Protein AF-X1BIL0-F1 (afdb_monomer)

Radius of gyration: 14.82 Å; Cα contacts (8 Å, |Δi|>4): 164; chains: 1; bounding box: 36×27×47 Å

Sequence (112 aa):
MSDGFARCISVLGGFSQDYLSDTLSIGDIDFHVILKSSLTDNERSKLEELHKSLAKKFPPLGGDLDGYYILLKDALRKSPPKSLMWKRATDNSWALHREHILAGRHIILYGP

Foldseek 3Di:
DDPWAWDFFFFDDPPVVDDDDPDPPRAQGETETETQDADDPVRLVVVVVVLVVQPVPDPPHSVSHHYAYFYPVQLPDPAFGAGSNDVRDTDPCSNVVSVCVVVVVGDGPDDD

Secondary structure (DSSP, 8-state):
----PPEEEEEEE--------S------EEEEEEESSPPPHHHHHHHHHHHHHHHHHSTTTTTSEEEEEEEHHHHT-SSPPBPSSSTT-B-TTHHHHHHHHHTT-SEE-S--

Mean predicted aligned error: 9.24 Å

Nearest PDB structures (foldseek):
  5luh-assembly1_A  TM=5.717E-01  e=2.178E-01  Salmonella enterica subsp. enterica serovar Typhimurium
  6sw6-assembly1_B  TM=4.062E-01  e=1.423E+00  Homo sapiens
  7to3-assembly1_C  TM=2.935E-01  e=4.450E+00  Enterobacter cloacae

Solvent-accessible surface area (backbone atoms only — not comparable to full-atom values): 6657 Å² total; per-residue (Å²): 142,85,87,78,76,43,45,31,33,34,43,49,73,71,72,72,91,69,76,100,52,104,69,75,74,79,61,58,46,33,30,35,38,27,22,90,63,84,70,50,74,67,56,36,53,52,49,54,52,47,47,56,49,37,26,71,74,39,71,67,64,31,64,36,56,48,74,44,33,35,41,52,83,39,72,76,47,89,62,63,48,62,33,65,66,48,88,82,44,61,54,88,57,35,69,60,54,48,51,28,60,74,67,61,60,48,52,72,78,41,66,120

Structure (mmCIF, N/CA/C/O backbone):
data_AF-X1BIL0-F1
#
_entry.id   AF-X1BIL0-F1
#
loop_
_atom_site.group_PDB
_atom_site.id
_atom_site.type_symbol
_atom_site.label_atom_id
_atom_site.label_alt_id
_atom_site.label_comp_id
_atom_site.label_asym_id
_atom_site.label_entity_id
_atom_site.label_seq_id
_atom_site.pdbx_PDB_ins_code
_atom_site.Cartn_x
_atom_site.Cartn_y
_atom_site.Cartn_z
_atom_site.occupancy
_atom_site.B_iso_or_equiv
_atom_site.auth_seq_id
_atom_site.auth_comp_id
_atom_site.auth_asym_id
_atom_site.auth_atom_id
_atom_site.pdbx_PDB_model_num
ATOM 1 N N . MET A 1 1 ? 0.670 -6.846 22.706 1.00 32.41 1 MET A N 1
ATOM 2 C CA . MET A 1 1 ? -0.349 -5.993 22.055 1.00 32.41 1 MET A CA 1
ATOM 3 C C . MET A 1 1 ? 0.099 -5.762 20.622 1.00 32.41 1 MET A C 1
ATOM 5 O O . MET A 1 1 ? 0.905 -4.878 20.378 1.00 32.41 1 MET A O 1
ATOM 9 N N . SER A 1 2 ? -0.310 -6.622 19.696 1.00 41.09 2 SER A N 1
ATOM 10 C CA . SER A 1 2 ? 0.171 -6.594 18.309 1.00 41.09 2 SER A CA 1
ATOM 11 C C . SER A 1 2 ? -0.916 -7.143 17.390 1.00 41.09 2 SER A C 1
ATOM 13 O O . SER A 1 2 ? -0.780 -8.227 16.843 1.00 41.09 2 SER A O 1
ATOM 15 N N . ASP A 1 3 ? -2.013 -6.394 17.267 1.00 40.66 3 ASP A N 1
ATOM 16 C CA . ASP A 1 3 ? -3.140 -6.712 16.370 1.00 40.66 3 ASP A CA 1
ATOM 17 C C . ASP A 1 3 ? -3.319 -5.682 15.238 1.00 40.66 3 ASP A C 1
ATOM 19 O O . ASP A 1 3 ? -4.325 -5.690 14.527 1.00 40.66 3 ASP A O 1
ATOM 23 N N . GLY A 1 4 ? -2.340 -4.790 15.055 1.00 38.41 4 GLY A N 1
ATOM 24 C CA . GLY A 1 4 ? -2.435 -3.648 14.140 1.00 38.41 4 GLY A CA 1
ATOM 25 C C . GLY A 1 4 ? -1.766 -3.813 12.776 1.00 38.41 4 GLY A C 1
ATOM 26 O O . GLY A 1 4 ? -1.826 -2.881 11.983 1.00 38.41 4 GLY A O 1
ATOM 27 N N . PHE A 1 5 ? -1.112 -4.939 12.480 1.00 40.88 5 PHE A N 1
ATOM 28 C CA . PHE A 1 5 ? -0.257 -5.015 11.295 1.00 40.88 5 PHE A CA 1
ATOM 29 C C . PHE A 1 5 ? -0.910 -5.684 10.084 1.00 40.88 5 PHE A C 1
ATOM 31 O O . PHE A 1 5 ? -1.729 -6.597 10.196 1.00 40.88 5 PHE A O 1
ATOM 38 N N . ALA A 1 6 ? -0.557 -5.112 8.935 1.00 40.41 6 ALA A N 1
ATOM 39 C CA . ALA A 1 6 ? -1.169 -5.256 7.630 1.00 40.41 6 ALA A CA 1
ATOM 40 C C . ALA A 1 6 ? -1.406 -6.705 7.191 1.00 40.41 6 ALA A C 1
ATOM 42 O O . ALA A 1 6 ? -0.616 -7.603 7.474 1.00 40.41 6 ALA A O 1
ATOM 43 N N . ARG A 1 7 ? -2.488 -6.909 6.443 1.00 48.22 7 ARG A N 1
ATOM 44 C CA . ARG A 1 7 ? -2.678 -8.099 5.619 1.00 48.22 7 ARG A CA 1
ATOM 45 C C . ARG A 1 7 ? -2.254 -7.738 4.207 1.00 48.22 7 ARG A C 1
ATOM 47 O O . ARG A 1 7 ? -2.839 -6.838 3.629 1.00 48.22 7 ARG A O 1
ATOM 54 N N . CYS A 1 8 ? -1.266 -8.438 3.672 1.00 44.72 8 CYS A N 1
ATOM 55 C CA . CYS A 1 8 ? -0.809 -8.316 2.297 1.00 44.72 8 CYS A CA 1
ATOM 56 C C . CYS A 1 8 ? -0.123 -6.980 1.973 1.00 44.72 8 CYS A C 1
ATOM 58 O O . CYS A 1 8 ? -0.754 -5.930 1.885 1.00 44.72 8 CYS A O 1
ATOM 60 N N . ILE A 1 9 ? 1.188 -7.065 1.744 1.00 51.09 9 ILE A N 1
ATOM 61 C CA . ILE A 1 9 ? 1.876 -6.188 0.800 1.00 51.09 9 ILE A CA 1
ATOM 62 C C . ILE A 1 9 ? 1.743 -6.885 -0.544 1.00 51.09 9 ILE A C 1
ATOM 64 O O . ILE A 1 9 ? 2.277 -7.976 -0.647 1.00 51.09 9 ILE A O 1
ATOM 68 N N . SER A 1 10 ? 0.994 -6.341 -1.503 1.00 49.97 10 SER A N 1
ATOM 69 C CA . SER A 1 10 ? 0.870 -6.919 -2.853 1.00 49.97 10 SER A CA 1
ATOM 70 C C . SER A 1 10 ? 1.741 -6.124 -3.804 1.00 49.97 10 SER A C 1
ATOM 72 O O . SER A 1 10 ? 1.337 -5.016 -4.141 1.00 49.97 10 SER A O 1
ATOM 74 N N . VAL A 1 11 ? 2.871 -6.675 -4.254 1.00 51.88 11 VAL A N 1
ATOM 75 C CA . VAL A 1 11 ? 3.646 -6.045 -5.332 1.00 51.88 11 VAL A CA 1
ATOM 76 C C . VAL A 1 11 ? 2.954 -6.293 -6.667 1.00 51.88 11 VAL A C 1
ATOM 78 O O . VAL A 1 11 ? 2.812 -7.451 -7.072 1.00 51.88 11 VAL A O 1
ATOM 81 N N . LEU A 1 12 ? 2.519 -5.228 -7.336 1.00 50.16 12 LEU A N 1
ATOM 82 C CA . LEU A 1 12 ? 2.042 -5.302 -8.713 1.00 50.16 12 LEU A CA 1
ATOM 83 C C . LEU A 1 12 ? 3.184 -4.849 -9.610 1.00 50.16 12 LEU A C 1
ATOM 85 O O . LEU A 1 12 ? 3.362 -3.675 -9.871 1.00 50.16 12 LEU A O 1
ATOM 89 N N . GLY A 1 13 ? 4.008 -5.795 -10.047 1.00 41.19 13 GLY A N 1
ATOM 90 C CA . GLY A 1 13 ? 5.025 -5.470 -11.034 1.00 41.19 13 GLY A CA 1
ATOM 91 C C . GLY A 1 13 ? 4.352 -5.155 -12.364 1.00 41.19 13 GLY A C 1
ATOM 92 O O . GLY A 1 13 ? 3.816 -6.063 -13.006 1.00 41.19 13 GLY A O 1
ATOM 93 N N . GLY A 1 14 ? 4.437 -3.905 -12.812 1.00 39.38 14 GLY A N 1
ATOM 94 C CA . GLY A 1 14 ? 4.411 -3.576 -14.230 1.00 39.38 14 GLY A CA 1
ATOM 95 C C . GLY A 1 14 ? 5.657 -4.147 -14.908 1.00 39.38 14 GLY A C 1
ATOM 96 O O . GLY A 1 14 ? 6.533 -3.407 -15.336 1.00 39.38 14 GLY A O 1
ATOM 97 N N . PHE A 1 15 ? 5.767 -5.475 -15.012 1.00 40.12 15 PHE A N 1
ATOM 98 C CA . PHE A 1 15 ? 6.681 -6.070 -15.981 1.00 40.12 15 PHE A CA 1
ATOM 99 C C . PHE A 1 15 ? 6.048 -5.837 -17.347 1.00 40.12 15 PHE A C 1
ATOM 101 O O . PHE A 1 15 ? 5.293 -6.675 -17.843 1.00 40.12 15 PHE A O 1
ATOM 108 N N . SER A 1 16 ? 6.300 -4.660 -17.924 1.00 33.53 16 SER A N 1
ATOM 109 C CA . SER A 1 16 ? 6.106 -4.470 -19.354 1.00 33.53 16 SER A CA 1
ATOM 110 C C . SER A 1 16 ? 6.834 -5.617 -20.044 1.00 33.53 16 SER A C 1
ATOM 112 O O . SER A 1 16 ? 8.043 -5.797 -19.879 1.00 33.53 16 SER A O 1
ATOM 114 N N . GLN A 1 17 ? 6.075 -6.459 -20.734 1.00 34.47 17 GLN A N 1
ATOM 115 C CA . GLN A 1 17 ? 6.594 -7.605 -21.455 1.00 34.47 17 GLN A CA 1
ATOM 116 C C . GLN A 1 17 ? 7.166 -7.118 -22.791 1.00 34.47 17 GLN A C 1
ATOM 118 O O . GLN A 1 17 ? 6.750 -7.589 -23.837 1.00 34.47 17 GLN A O 1
ATOM 123 N N . ASP A 1 18 ? 8.099 -6.168 -22.757 1.00 34.03 18 ASP A N 1
ATOM 124 C CA . ASP A 1 18 ? 8.750 -5.642 -23.950 1.00 34.03 18 ASP A CA 1
ATOM 125 C C . ASP A 1 18 ? 10.268 -5.775 -23.813 1.00 34.03 18 ASP A C 1
ATOM 127 O O . ASP A 1 18 ? 10.923 -5.061 -23.062 1.00 34.03 18 ASP A O 1
ATOM 131 N N . TYR A 1 19 ? 10.780 -6.758 -24.558 1.00 33.78 19 TYR A N 1
ATOM 132 C CA . TYR A 1 19 ? 12.139 -6.922 -25.072 1.00 33.78 19 TYR A CA 1
ATOM 133 C C . TYR A 1 19 ? 13.323 -6.663 -24.124 1.00 33.78 19 TYR A C 1
ATOM 135 O O . TYR A 1 19 ? 13.669 -5.537 -23.781 1.00 33.78 19 TYR A O 1
ATOM 143 N N . LEU A 1 20 ? 14.050 -7.756 -23.852 1.00 41.41 20 LEU A N 1
ATOM 144 C CA . LEU A 1 20 ? 15.449 -7.775 -23.418 1.00 41.41 20 LEU A CA 1
ATOM 145 C C . LEU A 1 20 ? 16.286 -6.750 -24.206 1.00 41.41 20 LEU A C 1
ATOM 147 O O . LEU A 1 20 ? 16.752 -7.013 -25.313 1.00 41.41 20 LEU A O 1
ATOM 151 N N . SER A 1 21 ? 16.487 -5.588 -23.603 1.00 36.19 21 SER A N 1
ATOM 152 C CA . SER A 1 21 ? 17.567 -4.657 -23.890 1.00 36.19 21 SER A CA 1
ATOM 153 C C . SER A 1 21 ? 18.187 -4.314 -22.538 1.00 36.19 21 SER A C 1
ATOM 155 O O . SER A 1 21 ? 17.465 -4.178 -21.551 1.00 36.19 21 SER A O 1
ATOM 157 N N . ASP A 1 22 ? 19.517 -4.241 -22.469 1.00 42.69 22 ASP A N 1
ATOM 158 C CA . ASP A 1 22 ? 20.331 -4.112 -21.242 1.00 42.69 22 ASP A CA 1
ATOM 159 C C . ASP A 1 22 ? 20.124 -2.795 -20.452 1.00 42.69 22 ASP A C 1
ATOM 161 O O . ASP A 1 22 ? 20.947 -2.388 -19.635 1.00 42.69 22 ASP A O 1
ATOM 165 N N . THR A 1 23 ? 18.997 -2.121 -20.660 1.00 40.91 23 THR A N 1
ATOM 166 C CA . THR A 1 23 ? 18.514 -0.978 -19.893 1.00 40.91 23 THR A CA 1
ATOM 167 C C . THR A 1 23 ? 17.114 -1.298 -19.387 1.00 40.91 23 THR A C 1
ATOM 169 O O . THR A 1 23 ? 16.121 -0.767 -19.882 1.00 40.91 23 THR A O 1
ATOM 172 N N . LEU A 1 24 ? 17.026 -2.199 -18.407 1.00 41.16 24 LEU A N 1
ATOM 173 C CA . LEU A 1 24 ? 15.805 -2.385 -17.631 1.00 41.16 24 LEU A CA 1
ATOM 174 C C . LEU A 1 24 ? 15.459 -1.033 -16.997 1.00 41.16 24 LEU A C 1
ATOM 176 O O . LEU A 1 24 ? 16.147 -0.592 -16.073 1.00 41.16 24 LEU A O 1
ATOM 180 N N . SER A 1 25 ? 14.415 -0.358 -17.489 1.00 43.97 25 SER A N 1
ATOM 181 C CA . SER A 1 25 ? 13.751 0.656 -16.679 1.00 43.97 25 SER A CA 1
ATOM 182 C C . SER A 1 25 ? 13.262 -0.091 -15.454 1.00 43.97 25 SER A C 1
ATOM 184 O O . SER A 1 25 ? 12.387 -0.953 -15.568 1.00 43.97 25 SER A O 1
ATOM 186 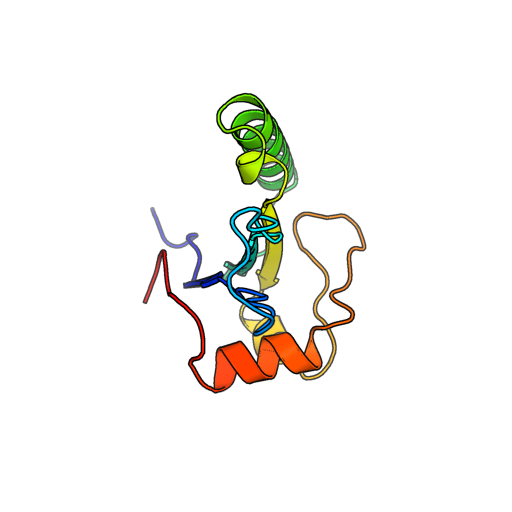N N . ILE A 1 26 ? 13.883 0.147 -14.304 1.00 51.19 26 ILE A N 1
ATOM 187 C CA . ILE A 1 26 ? 13.339 -0.400 -13.078 1.00 51.19 26 ILE A CA 1
ATOM 188 C C . ILE A 1 26 ? 12.008 0.323 -12.902 1.00 51.19 26 ILE A C 1
ATOM 190 O O . ILE A 1 26 ? 11.994 1.528 -12.671 1.00 51.19 26 ILE A O 1
ATOM 194 N N . GLY A 1 27 ? 10.915 -0.386 -13.185 1.00 55.66 27 GLY A N 1
ATOM 195 C CA . GLY A 1 27 ? 9.571 0.139 -13.009 1.00 55.66 27 GLY A CA 1
ATOM 196 C C . GLY A 1 27 ? 9.361 0.544 -11.557 1.00 55.66 27 GLY A C 1
ATOM 197 O O . GLY A 1 27 ? 10.044 0.048 -10.653 1.00 55.66 27 GLY A O 1
ATOM 198 N N . ASP A 1 28 ? 8.413 1.445 -11.356 1.00 70.50 28 ASP A N 1
ATOM 199 C CA . ASP A 1 28 ? 7.843 1.706 -10.047 1.00 70.50 28 ASP A CA 1
ATOM 200 C C . ASP A 1 28 ? 7.412 0.397 -9.370 1.00 70.50 28 ASP A C 1
ATOM 202 O O . ASP A 1 28 ? 6.945 -0.565 -9.984 1.00 70.50 28 ASP A O 1
ATOM 206 N N . ILE A 1 29 ? 7.664 0.326 -8.067 1.00 79.00 29 ILE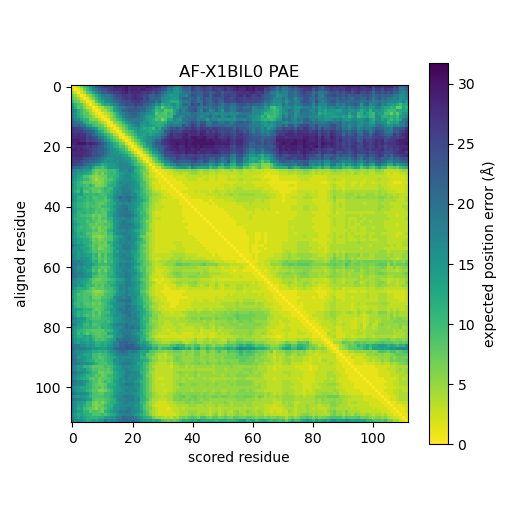 A N 1
ATOM 207 C CA . ILE A 1 29 ? 7.253 -0.795 -7.236 1.00 79.00 29 ILE A CA 1
ATOM 208 C C . ILE A 1 29 ? 5.918 -0.401 -6.622 1.00 79.00 29 ILE A C 1
ATOM 210 O O . ILE A 1 29 ? 5.870 0.219 -5.556 1.00 79.00 29 ILE A O 1
ATOM 214 N N . ASP A 1 30 ? 4.836 -0.803 -7.279 1.00 79.69 30 ASP A N 1
ATOM 215 C CA . ASP A 1 30 ? 3.495 -0.674 -6.725 1.00 79.69 30 ASP A CA 1
ATOM 216 C C . ASP A 1 30 ? 3.307 -1.646 -5.574 1.00 79.69 30 ASP A C 1
ATOM 218 O O . ASP A 1 30 ? 3.528 -2.853 -5.727 1.00 79.69 30 ASP A O 1
ATOM 222 N N . PHE A 1 31 ? 2.817 -1.163 -4.435 1.00 84.50 31 PHE A N 1
ATOM 223 C CA . PHE A 1 31 ? 2.405 -2.045 -3.359 1.00 84.50 31 PHE A CA 1
ATOM 224 C C . PHE A 1 31 ? 1.151 -1.591 -2.623 1.00 84.50 31 PHE A C 1
ATOM 226 O O . PHE A 1 31 ? 0.980 -0.430 -2.274 1.00 84.50 31 PHE A O 1
ATOM 233 N N . HIS A 1 32 ? 0.278 -2.544 -2.302 1.00 86.00 32 HIS A N 1
ATOM 234 C CA . HIS A 1 32 ? -0.892 -2.289 -1.459 1.00 86.00 32 HIS A CA 1
ATOM 235 C C . HIS A 1 32 ? -0.625 -2.706 -0.025 1.00 86.00 32 HIS A C 1
ATOM 237 O O . HIS A 1 32 ? -0.124 -3.799 0.175 1.00 86.00 32 HIS A O 1
ATOM 243 N N . VAL A 1 33 ? -1.016 -1.899 0.961 1.00 89.50 33 VAL A N 1
ATOM 244 C CA . VAL A 1 33 ? -0.980 -2.255 2.387 1.00 89.50 33 VAL A CA 1
ATOM 245 C C . VAL A 1 33 ? -2.403 -2.259 2.926 1.00 89.50 33 VAL A C 1
ATOM 247 O O . VAL A 1 33 ? -3.033 -1.203 3.029 1.00 89.50 33 VAL A O 1
ATOM 250 N N . ILE A 1 34 ? -2.917 -3.433 3.299 1.00 87.25 34 ILE A N 1
ATOM 251 C CA . ILE A 1 34 ? -4.296 -3.557 3.790 1.00 87.25 34 ILE A CA 1
ATOM 252 C C . ILE A 1 34 ? -4.320 -3.551 5.321 1.00 87.25 34 ILE A C 1
ATOM 254 O O . ILE A 1 34 ? -3.812 -4.456 5.982 1.00 87.25 34 ILE A O 1
ATOM 258 N N . LEU A 1 35 ? -4.950 -2.536 5.904 1.00 88.62 35 LEU A N 1
ATOM 259 C CA . LEU A 1 35 ? -5.024 -2.296 7.345 1.00 88.62 35 LEU A CA 1
ATOM 260 C C . LEU A 1 35 ? -6.405 -2.655 7.910 1.00 88.62 35 LEU A C 1
ATOM 262 O O . LEU A 1 35 ? -7.433 -2.510 7.249 1.00 88.62 35 LEU A O 1
ATOM 266 N N . LYS A 1 36 ? -6.458 -3.099 9.170 1.00 88.50 36 LYS A N 1
ATOM 267 C CA . LYS A 1 36 ? -7.737 -3.354 9.865 1.00 88.50 36 LYS A CA 1
ATOM 268 C C . LYS A 1 36 ? -8.385 -2.071 10.398 1.00 88.50 36 LYS A C 1
ATOM 270 O O . LYS A 1 36 ? -9.607 -1.992 10.485 1.00 88.50 36 LYS A O 1
ATOM 275 N N . SER A 1 37 ? -7.573 -1.076 10.740 1.00 89.94 37 SER A N 1
ATOM 276 C CA . SER A 1 37 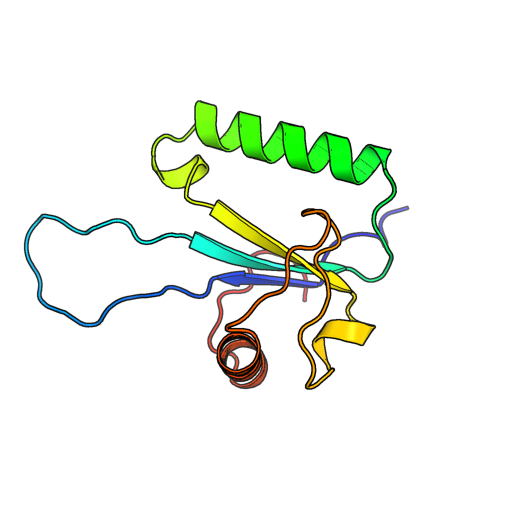? -7.981 0.199 11.333 1.00 89.94 37 SER A CA 1
ATOM 277 C C . SER A 1 37 ? -7.324 1.370 10.607 1.00 89.94 37 SER A C 1
ATOM 279 O O . SER A 1 37 ? -6.317 1.202 9.923 1.00 89.94 37 SER A O 1
ATOM 281 N N . SER A 1 38 ? -7.918 2.559 10.734 1.00 90.75 38 SER A N 1
ATOM 282 C CA . SER A 1 38 ? -7.345 3.780 10.158 1.00 90.75 38 SER A CA 1
ATOM 283 C C . SER A 1 38 ? -6.015 4.116 10.824 1.00 90.75 38 SER A C 1
ATOM 285 O O . SER A 1 38 ? -5.845 3.863 12.014 1.00 90.75 38 SER A O 1
ATOM 287 N N . LEU A 1 39 ? -5.124 4.751 10.065 1.00 90.06 39 LEU A N 1
ATOM 288 C CA . LEU A 1 39 ? -3.925 5.380 10.606 1.00 90.06 39 LEU A CA 1
ATOM 289 C C . LEU A 1 39 ? -4.308 6.618 11.418 1.00 90.06 39 LEU A C 1
ATOM 291 O O . LEU A 1 39 ? -5.132 7.431 10.978 1.00 90.06 39 LEU A O 1
ATOM 295 N N . THR A 1 40 ? -3.676 6.767 12.573 1.00 91.12 40 THR A N 1
ATOM 296 C CA . THR A 1 40 ? -3.588 8.037 13.295 1.00 91.12 40 THR A CA 1
ATOM 297 C C . THR A 1 40 ? -2.674 9.010 12.546 1.00 91.12 40 THR A C 1
ATOM 299 O O . THR A 1 40 ? -1.844 8.611 11.727 1.00 91.12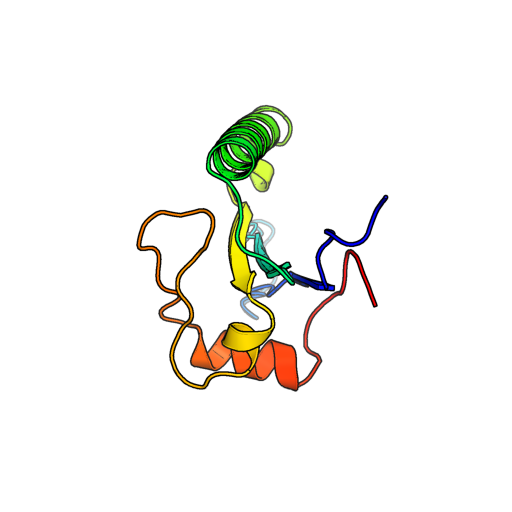 40 THR A O 1
ATOM 302 N N . ASP A 1 41 ? -2.779 10.304 12.850 1.00 90.81 41 ASP A N 1
ATOM 303 C CA . ASP A 1 41 ? -1.913 11.315 12.227 1.00 90.81 41 ASP A CA 1
ATOM 304 C C . ASP A 1 41 ? -0.427 11.092 12.555 1.00 90.81 41 ASP A C 1
ATOM 306 O O . ASP A 1 41 ? 0.433 11.289 11.700 1.00 90.81 41 ASP A O 1
ATOM 310 N N . ASN A 1 42 ? -0.124 10.593 13.757 1.00 92.25 42 ASN A N 1
ATOM 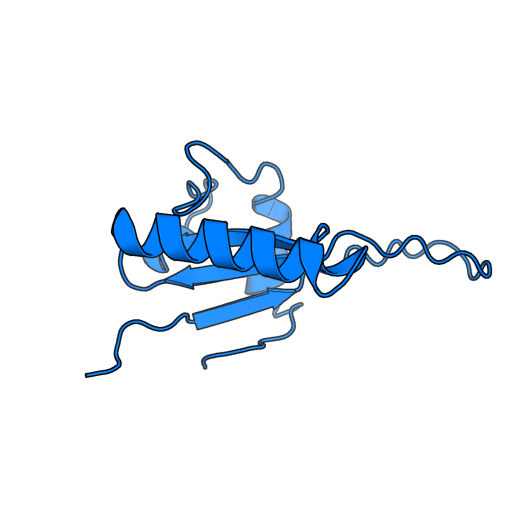311 C CA . ASN A 1 42 ? 1.238 10.237 14.156 1.00 92.25 42 ASN A CA 1
ATOM 312 C C . ASN A 1 42 ? 1.789 9.048 13.350 1.00 92.25 42 ASN A C 1
ATOM 314 O O . ASN A 1 42 ? 2.932 9.082 12.903 1.00 92.25 42 ASN A O 1
ATOM 318 N N . GLU A 1 43 ? 0.991 7.997 13.135 1.00 93.12 43 GLU A N 1
ATOM 319 C CA . GLU A 1 43 ? 1.407 6.857 12.303 1.00 93.12 43 GLU A CA 1
ATOM 320 C C . GLU A 1 43 ? 1.604 7.269 10.844 1.00 93.12 43 GLU A C 1
ATOM 322 O O . GLU A 1 43 ? 2.578 6.849 10.221 1.00 93.12 43 GLU A O 1
ATOM 327 N N . ARG A 1 44 ? 0.731 8.137 10.317 1.00 90.81 44 ARG A N 1
ATOM 328 C CA . ARG A 1 44 ? 0.887 8.701 8.972 1.00 90.81 44 ARG A CA 1
ATOM 329 C C . ARG A 1 44 ? 2.199 9.475 8.845 1.00 90.81 44 ARG A C 1
ATOM 331 O O . ARG A 1 44 ? 2.961 9.206 7.924 1.00 90.81 44 ARG A O 1
ATOM 338 N N . SER A 1 45 ? 2.499 10.360 9.797 1.00 90.81 45 SER A N 1
ATOM 339 C CA . SER A 1 45 ? 3.750 11.133 9.802 1.00 90.81 45 SER A CA 1
ATOM 340 C C . SER A 1 45 ? 4.984 10.225 9.822 1.00 90.81 45 SER A C 1
ATOM 342 O O . SER A 1 45 ? 5.927 10.438 9.063 1.00 90.81 45 SER A O 1
ATOM 344 N N . LYS A 1 46 ? 4.967 9.165 10.639 1.00 93.25 46 LYS A N 1
ATOM 345 C CA . LYS A 1 46 ? 6.068 8.189 10.697 1.00 93.25 46 LYS A CA 1
ATOM 346 C C . LYS A 1 46 ? 6.224 7.390 9.403 1.00 93.25 46 LYS A C 1
ATOM 348 O O . LYS A 1 46 ? 7.347 7.075 9.020 1.00 93.25 46 LYS A O 1
ATOM 353 N N . LEU A 1 47 ? 5.124 7.063 8.723 1.00 91.75 47 LEU A N 1
ATOM 354 C CA . LEU A 1 47 ? 5.180 6.425 7.406 1.00 91.75 47 LEU A CA 1
ATOM 355 C C . LEU A 1 47 ? 5.777 7.365 6.355 1.00 91.75 47 LEU A C 1
ATOM 357 O O . LEU A 1 47 ? 6.617 6.935 5.572 1.00 91.75 47 LEU A O 1
ATOM 361 N N . GLU A 1 48 ? 5.413 8.646 6.358 1.00 91.31 48 GLU A N 1
ATOM 362 C CA . GLU A 1 48 ? 6.013 9.631 5.447 1.00 91.31 48 GLU A CA 1
ATOM 363 C C . GLU A 1 48 ? 7.527 9.773 5.671 1.00 91.31 48 GLU A C 1
ATOM 365 O O . GLU A 1 48 ? 8.300 9.833 4.714 1.00 91.31 48 GLU A O 1
ATOM 370 N N . GLU A 1 49 ? 7.972 9.795 6.928 1.00 93.69 49 GLU A N 1
ATOM 371 C CA . GLU A 1 49 ? 9.399 9.798 7.274 1.00 93.69 49 GLU A CA 1
ATOM 372 C C . GLU A 1 49 ? 10.109 8.514 6.836 1.00 93.69 49 GLU A C 1
ATOM 374 O O . GLU A 1 49 ? 11.230 8.579 6.322 1.00 93.69 49 GLU A O 1
ATOM 379 N N . LEU A 1 50 ? 9.456 7.358 6.988 1.00 92.38 50 LEU A N 1
ATOM 380 C CA . LEU A 1 50 ? 9.976 6.079 6.515 1.00 92.38 50 LEU A CA 1
ATOM 381 C C . LEU A 1 50 ? 10.192 6.103 4.999 1.00 92.38 50 LEU A C 1
ATOM 383 O O . LEU A 1 50 ? 11.288 5.782 4.549 1.00 92.38 50 LEU A O 1
ATOM 387 N N . HIS A 1 51 ? 9.197 6.535 4.225 1.00 90.81 51 HIS A N 1
ATOM 388 C CA . HIS A 1 51 ? 9.302 6.655 2.766 1.00 90.81 51 HIS A CA 1
ATOM 389 C C . HIS A 1 51 ? 10.446 7.589 2.349 1.00 90.81 51 HIS A C 1
ATOM 391 O O . HIS A 1 51 ? 11.286 7.214 1.532 1.00 90.81 51 HIS A O 1
ATOM 397 N N . LYS A 1 52 ? 10.581 8.756 2.995 1.00 92.00 52 LYS A N 1
ATOM 398 C CA . LYS A 1 52 ? 11.723 9.667 2.768 1.00 92.00 52 LYS A CA 1
ATOM 399 C C . LYS A 1 52 ? 13.070 9.011 3.092 1.00 92.00 52 LYS A C 1
ATOM 401 O O . LYS A 1 52 ? 14.055 9.221 2.383 1.00 92.00 52 LYS A O 1
ATOM 406 N N . SER A 1 53 ? 13.132 8.229 4.170 1.00 95.19 53 SER A N 1
ATOM 407 C CA . SER A 1 53 ? 14.340 7.502 4.569 1.00 95.19 53 SER A CA 1
ATOM 408 C C . SER A 1 53 ? 14.712 6.415 3.558 1.00 95.19 53 SER A C 1
ATOM 410 O O . SER A 1 53 ? 15.884 6.302 3.193 1.00 95.19 53 SER A O 1
ATOM 412 N N . LEU A 1 54 ? 13.726 5.661 3.062 1.00 90.81 54 LEU A N 1
ATOM 413 C CA . LEU A 1 54 ? 13.914 4.630 2.041 1.00 90.81 54 LEU A CA 1
ATOM 414 C C . LEU A 1 54 ? 14.427 5.233 0.732 1.00 90.81 54 LEU A C 1
ATOM 416 O O . LEU A 1 54 ? 15.443 4.760 0.222 1.00 90.81 54 LEU A O 1
ATOM 420 N N . ALA A 1 55 ? 13.819 6.327 0.264 1.00 90.44 55 ALA A N 1
ATOM 421 C CA . ALA A 1 55 ? 14.268 7.053 -0.923 1.00 90.44 55 ALA A CA 1
ATOM 422 C C . ALA A 1 55 ? 15.730 7.510 -0.819 1.00 90.44 55 ALA A C 1
ATOM 424 O O . ALA A 1 55 ? 16.502 7.375 -1.766 1.00 90.44 55 ALA A O 1
ATOM 425 N N . LYS A 1 56 ? 16.150 7.990 0.359 1.00 93.88 56 LYS A N 1
ATOM 426 C CA . LYS A 1 56 ? 17.545 8.388 0.598 1.00 93.88 56 LYS A CA 1
ATOM 427 C C . LYS A 1 56 ? 18.502 7.194 0.674 1.00 93.88 56 LYS A C 1
ATOM 429 O O . LYS A 1 56 ? 19.650 7.308 0.252 1.00 93.88 56 LYS A O 1
ATOM 434 N N . LYS A 1 57 ? 18.074 6.088 1.288 1.00 94.56 57 LYS A N 1
ATOM 435 C CA . LYS A 1 57 ? 18.944 4.943 1.595 1.00 94.56 57 LYS A CA 1
ATOM 436 C C . LYS A 1 57 ? 19.140 4.006 0.402 1.00 94.56 57 LYS A C 1
ATOM 438 O O . LYS A 1 57 ? 20.194 3.382 0.312 1.00 94.56 57 LYS A O 1
ATOM 443 N N . PHE A 1 58 ? 18.153 3.911 -0.486 1.00 87.06 58 PHE A N 1
ATOM 444 C CA . PHE A 1 58 ? 18.137 2.935 -1.576 1.00 87.06 58 PHE A CA 1
ATOM 445 C C . PHE A 1 58 ? 17.845 3.570 -2.949 1.00 87.06 58 PHE A C 1
ATOM 447 O O . PHE A 1 58 ? 16.877 3.177 -3.590 1.00 87.06 58 PHE A O 1
ATOM 454 N N . PRO A 1 59 ? 18.628 4.549 -3.433 1.00 85.62 59 PRO A N 1
ATOM 455 C CA . PRO A 1 59 ? 18.375 5.151 -4.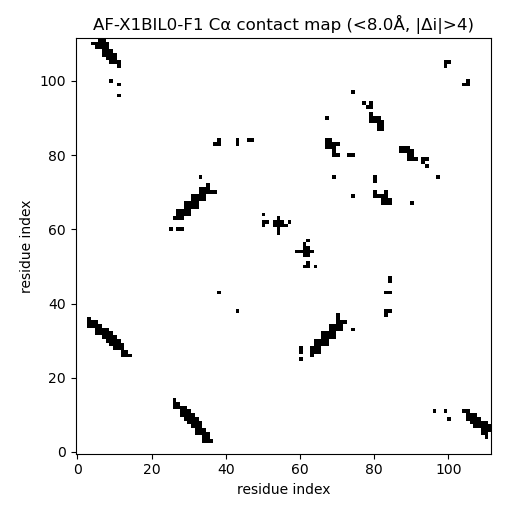742 1.00 85.62 59 PRO A CA 1
ATOM 456 C C . PRO A 1 59 ? 18.662 4.176 -5.912 1.00 85.62 59 PRO A C 1
ATOM 458 O O . PRO A 1 59 ? 19.640 3.428 -5.834 1.00 85.62 59 PRO A O 1
ATOM 461 N N . PRO A 1 60 ? 17.873 4.204 -7.010 1.00 81.38 60 PRO A N 1
ATOM 462 C CA . PRO A 1 60 ? 16.622 4.963 -7.178 1.00 81.38 60 PRO A CA 1
ATOM 463 C C . PRO A 1 60 ? 15.404 4.277 -6.530 1.00 81.38 60 PRO A C 1
ATOM 465 O O . PRO A 1 60 ? 14.482 4.959 -6.100 1.00 81.38 60 PRO A O 1
ATOM 468 N N . LEU A 1 61 ? 15.469 2.954 -6.348 1.00 81.19 61 LEU A N 1
ATOM 469 C CA . LEU A 1 61 ? 14.373 2.061 -5.947 1.00 81.19 61 LEU A CA 1
ATOM 470 C C . LEU A 1 61 ? 13.504 2.548 -4.785 1.00 81.19 61 LEU A C 1
ATOM 472 O O . LEU A 1 61 ? 12.292 2.386 -4.802 1.00 81.19 61 LEU A O 1
ATOM 476 N N . GLY A 1 62 ? 14.112 3.111 -3.743 1.00 83.62 62 GLY A N 1
ATOM 477 C CA . GLY A 1 62 ? 13.396 3.586 -2.563 1.00 83.62 62 GLY A CA 1
ATOM 478 C C . GLY A 1 62 ? 12.515 4.806 -2.835 1.00 83.62 62 GLY A C 1
ATOM 479 O O . GLY A 1 62 ? 11.608 5.068 -2.051 1.00 83.62 62 GLY A O 1
ATOM 480 N N . GLY A 1 63 ? 12.807 5.565 -3.896 1.00 83.62 63 GLY A N 1
ATOM 481 C CA . GLY A 1 63 ? 11.982 6.672 -4.380 1.00 83.62 63 GLY A CA 1
ATOM 482 C C . GLY A 1 63 ? 10.854 6.220 -5.308 1.00 83.62 63 GLY A C 1
ATOM 483 O O . GLY A 1 63 ? 9.855 6.923 -5.405 1.00 83.62 63 GLY A O 1
ATOM 484 N N . ASP A 1 64 ? 10.986 5.035 -5.903 1.00 84.62 64 ASP A N 1
ATOM 485 C CA . ASP A 1 64 ? 10.033 4.462 -6.861 1.00 84.62 64 ASP A CA 1
ATOM 486 C C . ASP A 1 64 ? 8.999 3.543 -6.173 1.00 84.62 64 ASP A C 1
ATOM 488 O O . ASP A 1 64 ? 8.307 2.762 -6.816 1.00 84.62 64 ASP A O 1
ATOM 492 N N . LEU A 1 65 ? 8.906 3.606 -4.841 1.00 84.75 65 LEU A N 1
ATOM 493 C CA . LEU A 1 65 ? 7.948 2.859 -4.027 1.00 84.75 65 LEU A CA 1
ATOM 494 C C . LEU A 1 65 ? 6.566 3.541 -4.050 1.00 84.75 65 LEU A C 1
ATOM 496 O O . LEU A 1 65 ? 6.331 4.469 -3.268 1.00 84.75 65 LEU A O 1
ATOM 500 N N . ASP A 1 66 ? 5.625 3.048 -4.861 1.00 80.38 66 ASP A N 1
ATOM 501 C CA . ASP A 1 66 ? 4.240 3.546 -4.871 1.00 80.38 66 ASP A CA 1
ATOM 502 C C . ASP A 1 66 ? 3.345 2.742 -3.912 1.00 80.38 66 ASP A C 1
ATOM 504 O O . ASP A 1 66 ? 2.790 1.683 -4.214 1.00 80.38 66 ASP A O 1
ATOM 508 N N . GLY A 1 67 ? 3.264 3.236 -2.675 1.00 84.88 67 GLY A N 1
ATOM 509 C CA . GLY A 1 67 ? 2.549 2.588 -1.581 1.00 84.88 67 GLY A CA 1
ATOM 510 C C . GLY A 1 67 ? 1.108 3.050 -1.409 1.00 84.88 67 GLY A C 1
ATOM 511 O O . GLY A 1 67 ? 0.855 4.184 -0.986 1.00 84.88 67 GLY A O 1
ATOM 512 N N . TYR A 1 68 ? 0.157 2.131 -1.578 1.00 87.44 68 TYR A N 1
ATOM 513 C CA . TYR A 1 68 ? -1.269 2.381 -1.397 1.00 87.44 68 TYR A CA 1
ATOM 514 C C . TYR A 1 68 ? -1.841 1.731 -0.125 1.00 87.44 68 TYR A C 1
ATOM 516 O O . TYR A 1 68 ? -2.076 0.525 -0.047 1.00 87.44 68 TYR A O 1
ATOM 524 N N . TYR A 1 69 ? -2.091 2.547 0.904 1.00 90.19 69 TYR A N 1
ATOM 525 C CA . TYR A 1 69 ? -2.560 2.099 2.223 1.00 90.19 69 TYR A CA 1
ATOM 526 C C . TYR A 1 69 ? -4.083 2.193 2.317 1.00 90.19 69 TYR A C 1
ATOM 528 O O . TYR A 1 69 ? -4.633 3.296 2.292 1.00 90.19 69 TYR A O 1
ATOM 536 N N . ILE A 1 70 ? -4.770 1.063 2.473 1.00 88.88 70 ILE A N 1
ATOM 537 C CA . ILE A 1 70 ? -6.240 0.983 2.439 1.00 88.88 70 ILE A CA 1
ATOM 538 C C . ILE A 1 70 ? -6.785 0.163 3.605 1.00 88.88 70 ILE A C 1
ATOM 540 O O . ILE A 1 70 ? -6.074 -0.636 4.205 1.00 88.88 70 ILE A O 1
ATOM 544 N N . LEU A 1 71 ? -8.068 0.330 3.932 1.00 88.50 71 LEU A N 1
ATOM 545 C CA . LEU A 1 71 ? -8.724 -0.528 4.920 1.00 88.50 71 LEU A CA 1
ATOM 546 C C . LEU A 1 71 ? -9.182 -1.843 4.293 1.00 88.50 71 LEU A C 1
ATOM 548 O O . LEU A 1 71 ? -9.679 -1.866 3.170 1.00 88.50 71 LEU A O 1
ATOM 552 N N . LEU A 1 72 ? -9.143 -2.921 5.075 1.00 86.19 72 LEU A N 1
ATOM 553 C CA . LEU A 1 72 ? -9.643 -4.240 4.681 1.00 86.19 72 LEU A CA 1
ATOM 554 C C . LEU A 1 72 ? -11.100 -4.196 4.217 1.00 86.19 72 LEU A C 1
ATOM 556 O O . LEU A 1 72 ? -11.451 -4.803 3.210 1.00 86.19 72 LEU A O 1
ATOM 560 N N . LYS A 1 73 ? -11.944 -3.430 4.916 1.00 86.19 73 LYS A N 1
ATOM 561 C CA . LYS A 1 73 ? -13.348 -3.246 4.522 1.00 86.19 73 LYS A CA 1
ATOM 562 C C . LYS A 1 73 ? -13.503 -2.547 3.167 1.00 86.19 73 LYS A C 1
ATOM 564 O O . LYS A 1 73 ? -14.519 -2.739 2.507 1.00 86.19 73 LYS A O 1
ATOM 569 N N . ASP A 1 74 ? -12.524 -1.737 2.765 1.00 86.12 74 ASP A N 1
ATOM 570 C CA . ASP A 1 74 ? -12.571 -0.984 1.517 1.00 86.12 74 ASP A CA 1
ATOM 571 C C . ASP A 1 74 ? -11.887 -1.731 0.360 1.00 86.12 74 ASP A C 1
ATOM 573 O O . ASP A 1 74 ? -12.308 -1.570 -0.781 1.00 86.12 74 ASP A O 1
ATOM 577 N N . ALA A 1 75 ? -10.945 -2.637 0.646 1.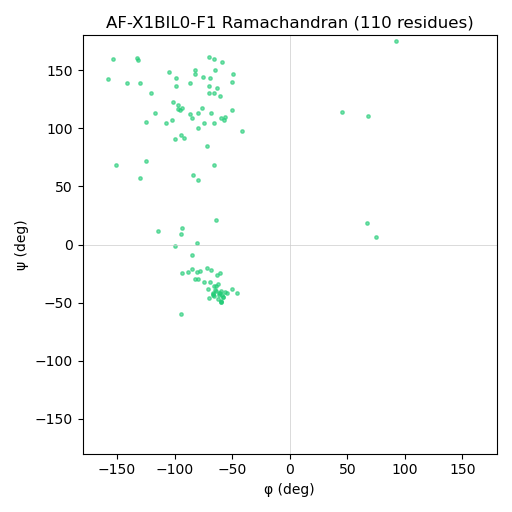00 83.44 75 ALA A N 1
ATOM 578 C CA . ALA A 1 75 ? -10.313 -3.516 -0.346 1.00 83.44 75 ALA A CA 1
ATOM 579 C C . ALA A 1 75 ? -11.309 -4.440 -1.077 1.00 83.44 75 ALA A C 1
ATOM 581 O O . ALA A 1 75 ? -11.066 -4.876 -2.198 1.00 83.44 75 ALA A O 1
ATOM 582 N N . LEU A 1 76 ? -12.459 -4.730 -0.461 1.00 80.69 76 LEU A N 1
ATOM 583 C CA . LEU A 1 76 ? -13.508 -5.563 -1.060 1.00 80.69 76 LEU A CA 1
ATOM 584 C C . LEU A 1 76 ? -14.464 -4.775 -1.970 1.00 80.69 76 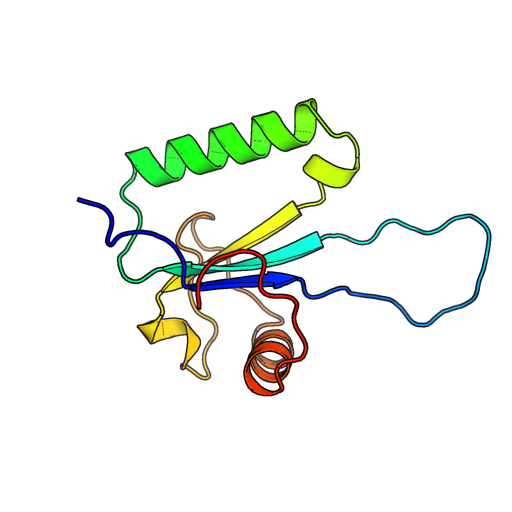LEU A C 1
ATOM 586 O O . LEU A 1 76 ? -15.297 -5.366 -2.663 1.00 80.69 76 LEU A O 1
ATOM 590 N N . ARG A 1 77 ? -14.377 -3.441 -1.977 1.00 86.69 77 ARG A N 1
ATOM 591 C CA . ARG A 1 77 ? -15.309 -2.578 -2.708 1.00 86.69 77 ARG A CA 1
ATOM 592 C C . ARG A 1 77 ? -14.917 -2.474 -4.182 1.00 86.69 77 ARG A C 1
ATOM 594 O O . ARG A 1 77 ? -13.750 -2.541 -4.553 1.00 86.69 77 ARG A O 1
ATOM 601 N N . LYS A 1 78 ? -15.923 -2.275 -5.038 1.00 87.81 78 LYS A N 1
ATOM 602 C CA . LYS A 1 78 ? -15.719 -2.027 -6.477 1.00 87.81 78 LYS A CA 1
ATOM 603 C C . LYS A 1 78 ? -15.206 -0.611 -6.759 1.00 87.81 78 LYS A C 1
ATOM 605 O O . LYS A 1 78 ? -14.471 -0.406 -7.712 1.00 87.81 78 LYS A O 1
ATOM 6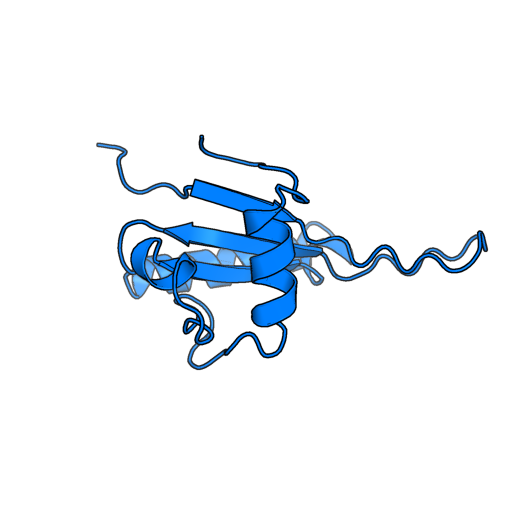10 N N . SER A 1 79 ? -15.608 0.359 -5.940 1.00 89.06 79 SER A N 1
ATOM 611 C CA . SER A 1 79 ? -15.127 1.740 -6.018 1.00 89.06 79 SER A CA 1
ATOM 612 C C . SER A 1 79 ? -13.710 1.853 -5.452 1.00 89.06 79 SER A C 1
ATOM 614 O O . SER A 1 79 ? -13.463 1.214 -4.424 1.00 89.06 79 SER A O 1
ATOM 616 N N . PRO A 1 80 ? -12.840 2.705 -6.022 1.00 86.62 80 PRO A N 1
ATOM 617 C CA . PRO A 1 80 ? -11.494 2.892 -5.505 1.00 86.62 80 PRO A CA 1
ATOM 618 C C . PRO A 1 80 ? -11.528 3.402 -4.055 1.00 86.62 80 PRO A C 1
ATOM 620 O O . PRO A 1 80 ? -12.241 4.372 -3.758 1.00 86.62 80 PRO A O 1
ATOM 623 N N . PRO A 1 81 ? -10.815 2.738 -3.128 1.00 87.50 81 PRO A N 1
ATOM 624 C CA . PRO A 1 81 ? -10.652 3.234 -1.769 1.00 87.50 81 PRO A CA 1
ATOM 625 C C . PRO A 1 81 ? -9.847 4.536 -1.768 1.00 87.50 81 PRO A C 1
ATOM 627 O O . PRO A 1 81 ? -9.130 4.837 -2.713 1.00 87.50 81 PRO A O 1
ATOM 630 N N . LYS A 1 82 ? -9.960 5.322 -0.693 1.00 87.69 82 LYS A N 1
ATOM 631 C CA . LYS A 1 82 ? -9.060 6.460 -0.466 1.00 87.69 82 LYS A CA 1
ATOM 632 C C . LYS A 1 82 ? -7.819 5.973 0.269 1.00 87.69 82 LYS A C 1
ATOM 634 O O . LYS A 1 82 ? -7.957 5.224 1.238 1.00 87.69 82 LYS A O 1
ATOM 639 N N . SER A 1 83 ? -6.646 6.465 -0.125 1.00 88.00 83 SER A N 1
ATOM 640 C CA . SER A 1 83 ? -5.413 6.197 0.615 1.00 88.00 83 SER A CA 1
ATOM 641 C C . SER A 1 83 ? -5.494 6.780 2.024 1.00 88.00 83 SER A C 1
ATOM 643 O O . SER A 1 83 ? -5.912 7.926 2.226 1.00 88.00 83 SER A O 1
ATOM 645 N N . LEU A 1 84 ? -5.074 5.988 3.006 1.00 88.12 84 LEU A N 1
ATOM 646 C CA . LEU A 1 84 ? -4.935 6.409 4.399 1.00 88.12 84 LEU A CA 1
ATOM 647 C C . LEU A 1 84 ? -3.671 7.241 4.632 1.00 88.12 84 LEU A C 1
ATOM 649 O O . LEU A 1 84 ? -3.612 7.993 5.611 1.00 88.12 84 LEU A O 1
ATOM 653 N N . MET A 1 85 ? -2.675 7.098 3.755 1.00 85.81 85 MET A N 1
ATOM 654 C CA . MET A 1 85 ? -1.400 7.803 3.841 1.00 85.81 85 MET A CA 1
ATOM 655 C C . MET A 1 85 ? -1.432 9.084 3.004 1.00 85.81 85 MET A C 1
ATOM 657 O O . MET A 1 85 ? -1.311 10.182 3.539 1.00 85.81 85 MET A O 1
ATOM 661 N N . TRP A 1 86 ? -1.670 8.963 1.701 1.00 80.25 86 TRP A N 1
ATOM 662 C CA . TRP A 1 86 ? -1.633 10.099 0.789 1.00 80.25 86 TRP A CA 1
ATOM 663 C C . TRP A 1 86 ? -2.973 10.828 0.786 1.00 80.25 86 TRP A C 1
ATOM 665 O O . TRP A 1 86 ? -3.987 10.332 0.284 1.00 80.25 86 TRP A O 1
ATOM 675 N N . LYS A 1 87 ? -2.997 12.032 1.364 1.00 70.62 87 LYS A N 1
ATOM 676 C CA . LYS A 1 87 ? -4.217 12.833 1.513 1.00 70.62 87 LYS A CA 1
ATOM 677 C C . LYS A 1 87 ? -4.878 13.056 0.143 1.00 70.62 87 LYS A C 1
ATOM 679 O O . LYS A 1 87 ? -4.393 13.847 -0.655 1.00 70.62 87 LYS A O 1
ATOM 684 N N . ARG A 1 88 ? -6.031 12.408 -0.080 1.00 62.47 88 ARG A N 1
ATOM 685 C CA . ARG A 1 88 ? -6.854 12.444 -1.315 1.00 62.47 88 ARG A CA 1
ATOM 686 C C . ARG A 1 88 ? -6.316 11.654 -2.514 1.00 62.47 88 ARG A C 1
ATOM 688 O O . ARG A 1 88 ? -6.944 11.723 -3.569 1.00 62.47 88 ARG A O 1
ATOM 695 N N . ALA A 1 89 ? -5.244 10.876 -2.372 1.00 78.62 89 ALA A N 1
ATOM 696 C CA . ALA A 1 89 ? -4.845 9.982 -3.454 1.00 78.62 89 ALA A CA 1
ATOM 697 C C . ALA A 1 89 ? -5.919 8.911 -3.658 1.00 78.62 89 ALA A C 1
ATOM 699 O O . ALA A 1 89 ? -6.367 8.264 -2.703 1.00 78.62 89 ALA A O 1
ATOM 700 N N . THR A 1 90 ? -6.329 8.746 -4.907 1.00 81.06 90 THR A N 1
ATOM 701 C CA . THR A 1 90 ? -7.272 7.723 -5.355 1.00 81.06 90 THR A CA 1
ATOM 702 C C . THR A 1 90 ? -6.548 6.888 -6.393 1.00 81.06 90 THR A C 1
ATOM 704 O O . THR A 1 90 ? -5.936 7.452 -7.295 1.00 81.06 90 THR A O 1
ATOM 707 N N . ASP A 1 91 ? -6.599 5.572 -6.245 1.00 79.12 91 ASP A N 1
ATOM 708 C CA . ASP A 1 91 ? -6.042 4.659 -7.232 1.00 79.12 91 ASP A CA 1
ATOM 709 C C . ASP A 1 91 ? -6.965 4.610 -8.462 1.00 79.12 91 ASP A C 1
ATOM 711 O O . ASP A 1 91 ? -8.054 4.030 -8.427 1.00 79.12 91 ASP A O 1
ATOM 715 N N . ASN A 1 92 ? -6.546 5.260 -9.548 1.00 81.56 92 ASN A N 1
ATOM 716 C CA . ASN A 1 92 ? -7.296 5.280 -10.808 1.00 81.56 92 ASN A CA 1
ATOM 717 C C . ASN A 1 92 ? -7.240 3.929 -11.540 1.00 81.56 92 ASN A C 1
ATOM 719 O O . ASN A 1 92 ? -8.122 3.635 -12.348 1.00 81.56 92 ASN A O 1
ATOM 723 N N . SER A 1 93 ? -6.247 3.100 -11.221 1.00 82.19 93 SER A N 1
ATOM 724 C CA . SER A 1 93 ? -6.048 1.754 -11.760 1.00 82.19 93 SER A CA 1
ATOM 725 C C . SER A 1 93 ? -6.654 0.673 -10.860 1.00 82.19 93 SER A C 1
ATOM 727 O O . SER A 1 93 ? -6.492 -0.517 -11.135 1.00 82.19 93 SER A O 1
ATOM 729 N N . TRP A 1 94 ? -7.430 1.059 -9.836 1.00 85.19 94 TRP A N 1
ATOM 730 C CA . TRP A 1 94 ? -7.986 0.152 -8.826 1.00 85.19 94 TRP A CA 1
ATOM 731 C C . TRP A 1 94 ? -8.699 -1.063 -9.411 1.00 85.19 94 TRP A C 1
ATOM 733 O O . TRP A 1 94 ? -8.584 -2.158 -8.873 1.00 85.19 94 TRP A O 1
ATOM 743 N N . ALA A 1 95 ? -9.432 -0.900 -10.516 1.00 86.44 95 ALA A N 1
ATOM 744 C CA . ALA A 1 95 ? -10.100 -2.027 -11.158 1.00 86.44 95 ALA A CA 1
ATOM 745 C C . ALA A 1 95 ? -9.095 -3.125 -11.552 1.00 86.44 95 ALA A C 1
ATOM 747 O O . ALA A 1 95 ? -9.327 -4.289 -11.247 1.00 86.44 95 ALA A O 1
ATOM 748 N N . LEU A 1 96 ? -7.958 -2.757 -12.148 1.00 82.75 96 LEU A N 1
ATOM 749 C CA . LEU A 1 96 ? -6.902 -3.693 -12.540 1.00 82.75 96 LEU A CA 1
ATOM 750 C C . LEU A 1 96 ? -6.176 -4.262 -11.318 1.00 82.75 96 LEU A C 1
ATOM 752 O O . LEU A 1 96 ? -6.009 -5.478 -11.206 1.00 82.75 96 LEU A O 1
ATOM 756 N N . HIS A 1 97 ? -5.807 -3.401 -10.368 1.00 79.88 97 HIS A N 1
ATOM 757 C CA . HIS A 1 97 ? -5.115 -3.811 -9.146 1.00 79.88 97 HIS A CA 1
ATOM 758 C C . HIS A 1 97 ? -5.948 -4.786 -8.313 1.00 79.88 97 HIS A C 1
ATOM 760 O O . HIS A 1 97 ? -5.453 -5.815 -7.851 1.00 79.88 97 HIS A O 1
ATOM 766 N N . ARG A 1 98 ? -7.249 -4.521 -8.194 1.00 83.00 98 ARG A N 1
ATOM 767 C CA . ARG A 1 98 ? -8.205 -5.402 -7.528 1.00 83.00 98 ARG A CA 1
ATOM 768 C C . ARG A 1 98 ? -8.300 -6.758 -8.219 1.00 83.00 98 ARG A C 1
ATOM 770 O O . ARG A 1 98 ? -8.320 -7.771 -7.524 1.00 83.00 98 ARG A O 1
ATOM 777 N N . GLU A 1 99 ? -8.347 -6.806 -9.549 1.00 82.88 99 GLU A N 1
ATOM 778 C CA . GLU A 1 99 ? -8.358 -8.084 -10.270 1.00 82.88 99 GLU A CA 1
ATOM 779 C C . GLU A 1 99 ? -7.057 -8.873 -10.050 1.00 82.88 99 GLU A C 1
ATOM 781 O O . GLU A 1 99 ? -7.108 -10.093 -9.907 1.00 82.88 99 GLU A O 1
ATOM 786 N N . HIS A 1 100 ? -5.900 -8.212 -9.937 1.00 79.69 100 HIS A N 1
ATOM 787 C CA . HIS A 1 100 ? -4.643 -8.878 -9.563 1.00 79.69 100 HIS A CA 1
ATOM 788 C C . HIS A 1 100 ? -4.667 -9.431 -8.138 1.00 79.69 100 HIS A C 1
ATOM 790 O O . HIS A 1 100 ? -4.293 -10.587 -7.922 1.00 79.69 100 HIS A O 1
ATOM 796 N N . ILE A 1 101 ? -5.167 -8.650 -7.180 1.00 78.00 101 ILE A N 1
ATOM 797 C CA . ILE A 1 101 ? -5.323 -9.089 -5.790 1.00 78.00 101 ILE A CA 1
ATOM 798 C C . ILE A 1 101 ? -6.254 -10.310 -5.719 1.00 78.00 101 ILE A C 1
ATOM 800 O O . ILE A 1 101 ? -5.884 -11.329 -5.139 1.00 78.00 101 ILE A O 1
ATOM 804 N N . LEU A 1 102 ? -7.429 -10.246 -6.354 1.00 80.06 102 LEU A N 1
ATOM 805 C CA . LEU A 1 102 ? -8.421 -11.329 -6.326 1.00 80.06 102 LEU A CA 1
ATOM 806 C C . LEU A 1 102 ? -7.984 -12.580 -7.087 1.00 80.06 102 LEU A C 1
ATOM 808 O O . LEU A 1 102 ? -8.342 -13.684 -6.687 1.00 80.06 102 LEU A O 1
ATOM 812 N N . ALA A 1 103 ? -7.203 -12.423 -8.156 1.00 82.31 103 ALA A N 1
ATOM 813 C CA . ALA A 1 103 ? -6.635 -13.541 -8.902 1.00 82.31 103 ALA A CA 1
ATOM 814 C C . ALA A 1 103 ? -5.373 -14.134 -8.248 1.00 82.31 103 ALA A C 1
ATOM 816 O O . ALA A 1 103 ? -4.768 -15.034 -8.828 1.00 82.31 103 ALA A O 1
ATOM 817 N N . GLY A 1 104 ? -4.934 -13.618 -7.091 1.00 79.12 104 GLY A N 1
ATOM 818 C CA . GLY A 1 104 ? -3.699 -14.061 -6.436 1.00 79.12 104 GLY A CA 1
ATOM 819 C C . GLY A 1 104 ? -2.423 -13.712 -7.213 1.00 79.12 104 GLY A C 1
ATOM 820 O O . GLY A 1 104 ? -1.376 -14.301 -6.967 1.00 79.12 104 GLY A O 1
ATOM 821 N N . ARG A 1 105 ? -2.487 -12.763 -8.159 1.00 82.88 105 ARG A N 1
ATOM 822 C CA . ARG A 1 105 ? -1.344 -12.287 -8.958 1.00 82.88 105 ARG A CA 1
ATOM 823 C C . ARG A 1 105 ? -0.558 -11.218 -8.199 1.00 82.88 105 ARG A C 1
ATOM 825 O O . ARG A 1 105 ? -0.461 -10.077 -8.639 1.00 82.88 105 ARG A O 1
ATOM 832 N N . HIS A 1 106 ? -0.052 -11.590 -7.032 1.00 78.75 106 HIS A N 1
ATOM 833 C CA . HIS A 1 106 ? 0.755 -10.731 -6.179 1.00 78.75 106 HIS A CA 1
ATOM 834 C C . HIS A 1 106 ? 1.686 -11.562 -5.299 1.00 78.75 106 HIS A C 1
ATOM 836 O O . HIS A 1 106 ? 1.445 -12.741 -5.049 1.00 78.75 106 HIS A O 1
ATOM 842 N N . ILE A 1 107 ? 2.743 -10.928 -4.800 1.00 82.56 107 ILE A N 1
ATOM 843 C CA . ILE A 1 107 ? 3.634 -11.522 -3.801 1.00 82.56 107 ILE A CA 1
ATOM 844 C C . ILE A 1 107 ? 3.258 -10.940 -2.448 1.00 82.56 107 ILE A C 1
ATOM 846 O O . ILE A 1 107 ? 3.318 -9.726 -2.309 1.00 82.56 107 ILE A O 1
ATOM 850 N N . ILE A 1 108 ? 2.916 -11.783 -1.469 1.00 82.94 108 ILE A N 1
ATOM 851 C CA . ILE A 1 108 ? 2.668 -11.369 -0.082 1.00 82.94 108 ILE A CA 1
ATOM 852 C C . ILE A 1 108 ? 4.015 -11.188 0.625 1.00 82.94 108 ILE A C 1
ATOM 854 O O . ILE A 1 108 ? 4.724 -12.166 0.853 1.00 82.94 108 ILE A O 1
ATOM 858 N N . LEU A 1 109 ? 4.368 -9.956 1.008 1.00 83.88 109 LEU A N 1
ATOM 859 C CA . LEU A 1 109 ? 5.600 -9.726 1.790 1.00 83.88 109 LEU A CA 1
ATOM 860 C C . LEU A 1 109 ? 5.390 -9.836 3.309 1.00 83.88 109 LEU A C 1
ATOM 862 O O . LEU A 1 109 ? 6.348 -10.060 4.046 1.00 83.88 109 LEU A O 1
ATOM 866 N N . TYR A 1 110 ? 4.160 -9.641 3.796 1.00 83.44 110 TYR A N 1
ATOM 867 C CA . TYR A 1 110 ? 3.843 -9.690 5.224 1.00 83.44 110 TYR A CA 1
ATOM 868 C C . TYR A 1 110 ? 2.354 -9.967 5.485 1.00 83.44 110 TYR A C 1
ATOM 870 O O . TYR A 1 110 ? 1.480 -9.416 4.808 1.00 83.44 110 TYR A O 1
ATOM 878 N N . GLY A 1 111 ? 2.085 -10.756 6.530 1.00 79.12 111 GLY A N 1
ATOM 879 C CA . GLY A 1 111 ? 0.746 -11.182 6.938 1.00 79.12 111 GLY A CA 1
ATOM 880 C C . GLY A 1 111 ? 0.319 -12.521 6.316 1.00 79.12 111 GLY A C 1
ATOM 881 O O . GLY A 1 111 ? 1.079 -13.094 5.537 1.00 79.12 111 GLY A O 1
ATOM 882 N N . PRO A 1 112 ? -0.852 -13.050 6.716 1.00 67.25 112 PRO A N 1
ATOM 883 C CA . PRO A 1 112 ? -1.468 -14.221 6.094 1.00 67.25 112 PRO A CA 1
ATOM 884 C C . PRO A 1 112 ? -2.025 -13.915 4.701 1.00 67.25 112 PRO A C 1
ATOM 886 O O . PRO A 1 112 ? -2.409 -12.742 4.465 1.00 67.25 112 PRO A O 1
#

pLDDT: mean 74.83, std 19.35, range [32.41, 95.19]

Organism: NCBI:txid412755